Protein AF-I8A957-F1 (afdb_monomer)

Radius of gyration: 18.83 Å; Cα contacts (8 Å, |Δi|>4): 45; chains: 1; bounding box: 37×27×55 Å

Foldseek 3Di:
DLVVCVVVLHANVRSVVVVVVVVVVVVVVVVVVVVPDDDPDDVVVVVVVVVVVVVVVVVVVVVVCVLPVCPPPNVCSVVCVVPVDDDDDDDPSNVVVVVD

Sequence (100 aa):
MVAICRRAGMPAQMAFDHIGGMLLSCYHDWYLALADLPSWGQSVDSEVQQYIRGVQNVVKANLHWSFRSGRYFGEANEEVRKTGIVTVQPQSADVELSIL

pLDDT: mean 93.54, std 7.63, range [52.5, 98.62]

Organism: Aspergillus oryzae (strain 3.042) (NCBI:txid1160506)

Secondary structure (DSSP, 8-state):
-HHHHHHTT--HHHHHHHHHHHHHHHHHHHHHHHHTPPP--HHHHHHHHHHHHHHHHHHHHHHHHHHHSSTTTGGGHHHHHHH--------HHHHHHHH-

InterPro domains:
  IPR008949 Isoprenoid synthase domain superfamily [G3DSA:1.10.600.10] (1-93)
  IPR008949 Isoprenoid synthase domain superfamily [SSF48576] (4-76)

Mean predicted aligned error: 4.24 Å

Structure (mmCIF, N/CA/C/O backbone):
data_AF-I8A957-F1
#
_entry.id   AF-I8A957-F1
#
loop_
_atom_site.group_PDB
_atom_site.id
_atom_site.type_symbol
_atom_site.label_atom_id
_atom_site.label_alt_id
_atom_site.label_comp_id
_atom_site.label_asym_id
_atom_site.label_entity_id
_atom_site.label_seq_id
_atom_site.pdbx_PDB_ins_code
_atom_site.Cartn_x
_atom_site.Cartn_y
_atom_site.Cartn_z
_atom_site.occupancy
_atom_site.B_iso_or_equiv
_atom_site.auth_seq_id
_atom_site.auth_comp_id
_atom_site.auth_asym_id
_atom_site.auth_atom_id
_atom_site.pdbx_PDB_model_num
ATOM 1 N N . MET A 1 1 ? -3.579 -4.335 -10.135 1.00 87.50 1 MET A N 1
ATOM 2 C CA . MET A 1 1 ? -3.837 -2.919 -10.476 1.00 87.50 1 MET A CA 1
ATOM 3 C C . MET A 1 1 ? -2.734 -2.336 -11.352 1.00 87.50 1 MET A C 1
ATOM 5 O O . MET A 1 1 ? -3.063 -1.934 -12.453 1.00 87.50 1 MET A O 1
ATOM 9 N N . VAL A 1 2 ? -1.445 -2.428 -10.984 1.00 94.62 2 VAL A N 1
ATOM 10 C CA . VAL A 1 2 ? -0.329 -1.989 -11.862 1.00 94.62 2 VAL A CA 1
ATOM 11 C C . VAL A 1 2 ? -0.408 -2.614 -13.262 1.00 94.62 2 VAL A C 1
ATOM 13 O O . VAL A 1 2 ? -0.356 -1.908 -14.259 1.00 94.62 2 VAL A O 1
ATOM 16 N N . ALA A 1 3 ? -0.640 -3.929 -13.359 1.00 92.94 3 ALA A N 1
ATOM 17 C CA . ALA A 1 3 ? -0.810 -4.599 -14.653 1.00 92.94 3 ALA A CA 1
ATOM 18 C C . ALA A 1 3 ? -2.004 -4.074 -15.478 1.00 92.94 3 ALA A C 1
ATOM 20 O O . ALA A 1 3 ? -1.957 -4.124 -16.701 1.00 92.94 3 ALA A O 1
ATOM 21 N N . ILE A 1 4 ? -3.063 -3.577 -14.827 1.00 95.44 4 ILE A N 1
ATOM 22 C CA . ILE A 1 4 ? -4.228 -2.988 -15.504 1.00 95.44 4 ILE A CA 1
ATOM 23 C C . ILE A 1 4 ? -3.844 -1.621 -16.073 1.00 95.44 4 ILE A C 1
ATOM 25 O O . ILE A 1 4 ? -4.061 -1.394 -17.257 1.00 95.44 4 ILE A O 1
ATOM 29 N N . CYS A 1 5 ? -3.201 -0.763 -15.274 1.00 95.81 5 CYS A N 1
ATOM 30 C CA . CYS A 1 5 ? -2.678 0.528 -15.733 1.00 95.81 5 CYS A CA 1
ATOM 31 C C . CYS A 1 5 ? -1.733 0.346 -16.926 1.00 95.81 5 CYS A C 1
ATOM 33 O O . CYS A 1 5 ? -1.887 1.010 -17.946 1.00 95.81 5 CYS A O 1
ATOM 35 N N . ARG A 1 6 ? -0.819 -0.627 -16.836 1.00 94.88 6 ARG A N 1
ATOM 36 C CA . ARG A 1 6 ? 0.117 -0.958 -17.916 1.00 94.88 6 ARG A CA 1
ATOM 37 C C . ARG A 1 6 ? -0.595 -1.398 -19.197 1.00 94.88 6 ARG A C 1
ATOM 39 O O . ARG A 1 6 ? -0.339 -0.855 -20.263 1.00 94.88 6 ARG A O 1
ATOM 46 N N . ARG A 1 7 ? -1.583 -2.296 -19.090 1.00 93.38 7 ARG A N 1
ATOM 47 C CA . ARG A 1 7 ? -2.420 -2.715 -20.234 1.00 93.38 7 ARG A CA 1
ATOM 48 C C . ARG A 1 7 ? -3.246 -1.579 -20.841 1.00 93.38 7 ARG A C 1
ATOM 50 O O . ARG A 1 7 ? -3.599 -1.669 -22.009 1.00 93.38 7 ARG A O 1
ATOM 57 N N . ALA A 1 8 ? -3.546 -0.540 -20.068 1.00 93.94 8 ALA A N 1
ATOM 58 C CA . ALA A 1 8 ? -4.215 0.666 -20.543 1.00 93.94 8 ALA A CA 1
ATOM 59 C C . ALA A 1 8 ? -3.251 1.688 -21.185 1.00 93.94 8 ALA A C 1
ATOM 61 O O . ALA A 1 8 ? -3.674 2.795 -21.500 1.00 93.94 8 ALA A O 1
ATOM 62 N N . GLY A 1 9 ? -1.974 1.336 -21.378 1.00 94.19 9 GLY A N 1
ATOM 63 C CA . GLY A 1 9 ? -0.971 2.194 -22.014 1.00 94.19 9 GLY A CA 1
ATOM 64 C C . GLY A 1 9 ? -0.151 3.043 -21.043 1.00 94.19 9 GLY A C 1
ATOM 65 O O . GLY A 1 9 ? 0.599 3.905 -21.483 1.00 94.19 9 GLY A O 1
ATOM 66 N N . MET A 1 10 ? -0.265 2.822 -19.729 1.00 95.94 10 MET A N 1
ATOM 67 C CA . MET A 1 10 ? 0.531 3.564 -18.751 1.00 95.94 10 MET A CA 1
ATOM 68 C C . MET A 1 10 ? 1.950 2.972 -18.622 1.00 95.94 10 MET A C 1
ATOM 70 O O . MET A 1 10 ? 2.079 1.774 -18.341 1.00 95.94 10 MET A O 1
ATOM 74 N N . PRO A 1 11 ? 3.017 3.784 -18.747 1.00 96.31 11 PRO A N 1
ATOM 75 C CA . PRO A 1 11 ? 4.390 3.341 -18.502 1.00 96.31 11 PRO A CA 1
ATOM 76 C C . PRO A 1 11 ? 4.587 2.803 -17.078 1.00 96.31 11 PRO A C 1
ATOM 78 O O . PRO A 1 11 ? 3.836 3.139 -16.162 1.00 96.31 11 PRO A O 1
ATOM 81 N N . ALA A 1 12 ? 5.612 1.974 -16.872 1.00 95.44 12 ALA A N 1
ATOM 82 C CA . ALA A 1 12 ? 5.859 1.232 -15.634 1.00 95.44 12 ALA A CA 1
ATOM 83 C C . ALA A 1 12 ? 5.891 2.145 -14.416 1.00 95.44 12 ALA A C 1
ATOM 85 O O . ALA A 1 12 ? 5.112 1.941 -13.486 1.00 95.44 12 ALA A O 1
ATOM 86 N N . GLN A 1 13 ? 6.763 3.153 -14.451 1.00 95.31 13 GLN A N 1
ATOM 87 C CA . GLN A 1 13 ? 6.960 4.061 -13.329 1.00 95.31 13 GLN A CA 1
ATOM 88 C C . GLN A 1 13 ? 5.656 4.784 -12.984 1.00 95.31 13 GLN A C 1
ATOM 90 O O . GLN A 1 13 ? 5.189 4.690 -11.856 1.00 95.31 13 GLN A O 1
ATOM 95 N N . MET A 1 14 ? 4.988 5.363 -13.987 1.00 96.38 14 MET A N 1
ATOM 96 C CA . MET A 1 14 ? 3.693 6.025 -13.803 1.00 96.38 14 MET A CA 1
ATOM 97 C C . MET A 1 14 ? 2.621 5.087 -13.238 1.00 96.38 14 MET A C 1
ATOM 99 O O . MET A 1 14 ? 1.830 5.495 -12.393 1.00 96.38 14 MET A O 1
ATOM 103 N N . ALA A 1 15 ? 2.590 3.825 -13.673 1.00 97.00 15 ALA A N 1
ATOM 104 C CA . ALA A 1 15 ? 1.653 2.836 -13.155 1.00 97.00 15 ALA A CA 1
ATOM 105 C C . ALA A 1 15 ? 1.923 2.503 -11.684 1.00 97.00 15 ALA A C 1
ATOM 107 O O . ALA A 1 15 ? 0.976 2.389 -10.906 1.00 97.00 15 ALA A O 1
ATOM 108 N N . PHE A 1 16 ? 3.187 2.354 -11.283 1.00 96.38 16 PHE A N 1
ATOM 109 C CA . PHE A 1 16 ? 3.538 2.167 -9.876 1.00 96.38 16 PHE A CA 1
ATOM 110 C C . PHE A 1 16 ? 3.218 3.407 -9.042 1.00 96.38 16 PHE A C 1
ATOM 112 O O . PHE A 1 16 ? 2.600 3.255 -7.991 1.00 96.38 16 PHE A O 1
ATOM 119 N N . ASP A 1 17 ? 3.540 4.606 -9.526 1.00 97.06 17 ASP A N 1
ATOM 120 C CA . ASP A 1 17 ? 3.266 5.868 -8.830 1.00 97.06 17 ASP A CA 1
ATOM 121 C C . ASP A 1 17 ? 1.759 6.087 -8.648 1.00 97.06 17 ASP A C 1
ATOM 123 O O . ASP A 1 17 ? 1.301 6.419 -7.555 1.00 97.06 17 ASP A O 1
ATOM 127 N N . HIS A 1 18 ? 0.964 5.818 -9.688 1.00 97.38 18 HIS A N 1
ATOM 128 C CA . HIS A 1 18 ? -0.492 5.923 -9.632 1.00 97.38 18 HIS A CA 1
ATOM 129 C C . HIS A 1 18 ? -1.090 4.979 -8.581 1.00 97.38 18 HIS A C 1
ATOM 131 O O . HIS A 1 18 ? -1.880 5.404 -7.737 1.00 97.38 18 HIS A O 1
ATOM 137 N N . ILE A 1 19 ? -0.679 3.705 -8.577 1.00 97.25 19 ILE A N 1
ATOM 138 C CA . ILE A 1 19 ? -1.137 2.739 -7.567 1.00 97.25 19 ILE A CA 1
ATOM 139 C C . ILE A 1 19 ? -0.594 3.074 -6.174 1.00 97.25 19 ILE A C 1
ATOM 141 O O . ILE A 1 19 ? -1.302 2.877 -5.187 1.00 97.25 19 ILE A O 1
ATOM 145 N N . GLY A 1 20 ? 0.617 3.624 -6.079 1.00 96.38 20 GLY A N 1
ATOM 146 C CA . GLY A 1 20 ? 1.177 4.162 -4.841 1.00 96.38 20 GLY A CA 1
ATOM 147 C C . GLY A 1 20 ? 0.304 5.274 -4.262 1.00 96.38 20 GLY A C 1
ATOM 148 O O . GLY A 1 20 ? -0.026 5.236 -3.079 1.00 96.38 20 GLY A O 1
ATOM 149 N N . GLY A 1 21 ? -0.163 6.198 -5.106 1.00 98.00 21 GLY A N 1
ATOM 150 C CA . GLY A 1 21 ? -1.129 7.230 -4.728 1.00 98.00 21 GLY A CA 1
ATOM 151 C C . GLY A 1 21 ? -2.436 6.647 -4.189 1.00 98.00 21 GLY A C 1
ATOM 152 O O . GLY A 1 21 ? -2.894 7.056 -3.126 1.00 98.00 21 GLY A O 1
ATOM 153 N N . MET A 1 22 ? -2.995 5.630 -4.853 1.00 97.75 22 MET A N 1
ATOM 154 C CA . MET A 1 22 ? -4.207 4.952 -4.369 1.00 97.75 22 MET A CA 1
ATOM 155 C C . MET A 1 22 ? -3.996 4.281 -3.004 1.00 97.75 22 MET A C 1
ATOM 157 O O . MET A 1 22 ? -4.864 4.366 -2.138 1.00 97.75 22 MET A O 1
ATOM 161 N N . LEU A 1 23 ? -2.841 3.642 -2.784 1.00 96.00 23 LEU A N 1
ATOM 162 C CA . LEU A 1 23 ? -2.497 3.059 -1.483 1.00 96.00 23 LEU A CA 1
ATOM 163 C C . LEU A 1 23 ? -2.389 4.134 -0.393 1.00 96.00 23 LEU A C 1
ATOM 165 O O . LEU A 1 23 ? -2.869 3.913 0.718 1.00 96.00 23 LEU A O 1
ATOM 169 N N . LEU A 1 24 ? -1.802 5.296 -0.700 1.00 96.81 24 LEU A N 1
ATOM 170 C CA . LEU A 1 24 ? -1.740 6.429 0.229 1.00 96.81 24 LEU A CA 1
ATOM 171 C C . LEU A 1 24 ? -3.136 6.951 0.588 1.00 96.81 24 LEU A C 1
ATOM 173 O O . LEU A 1 24 ? -3.391 7.210 1.763 1.00 96.81 24 LEU A O 1
ATOM 177 N N . SER A 1 25 ? -4.057 7.036 -0.377 1.00 98.00 25 SER A N 1
ATOM 178 C CA . SER A 1 25 ? -5.457 7.386 -0.104 1.00 98.00 25 SER A CA 1
ATOM 179 C C . SER A 1 25 ? -6.120 6.385 0.843 1.00 98.00 25 SER A C 1
ATOM 181 O O . SER A 1 25 ? -6.748 6.797 1.811 1.00 98.00 25 SER A O 1
ATOM 183 N N . CYS A 1 26 ? -5.903 5.078 0.661 1.00 96.38 26 CYS A N 1
ATOM 184 C CA . CYS A 1 26 ? -6.429 4.080 1.596 1.00 96.38 26 CYS A CA 1
ATOM 185 C C . CYS A 1 26 ? -5.879 4.250 3.023 1.00 96.38 26 CYS A C 1
ATOM 187 O O . CYS A 1 26 ? -6.619 4.054 3.984 1.00 96.38 26 CYS A O 1
ATOM 189 N N . TYR A 1 27 ? -4.601 4.616 3.185 1.00 95.81 27 TYR A N 1
ATOM 190 C CA . TYR A 1 27 ? -4.051 4.923 4.511 1.00 95.81 27 TYR A CA 1
ATOM 191 C C . TYR A 1 27 ? -4.677 6.178 5.116 1.00 95.81 27 TYR A C 1
ATOM 193 O O . TYR A 1 27 ? -4.971 6.192 6.308 1.00 95.81 27 TYR A O 1
ATOM 201 N N . HIS A 1 28 ? -4.898 7.216 4.312 1.00 97.56 28 HIS A N 1
ATOM 202 C CA . HIS A 1 28 ? -5.589 8.419 4.759 1.00 97.56 28 HIS A CA 1
ATOM 203 C C . HIS A 1 28 ? -7.003 8.094 5.266 1.00 97.56 28 HIS A C 1
ATOM 205 O O . HIS A 1 28 ? -7.339 8.427 6.402 1.00 97.56 28 HIS A O 1
ATOM 211 N N . ASP A 1 29 ? -7.788 7.359 4.478 1.00 97.69 29 ASP A N 1
ATOM 212 C CA . ASP A 1 29 ? -9.148 6.955 4.846 1.00 97.69 29 ASP A CA 1
ATOM 213 C C . ASP A 1 29 ? -9.160 6.060 6.092 1.00 97.69 29 ASP A C 1
ATOM 215 O O . ASP A 1 29 ? -10.025 6.199 6.954 1.00 97.69 29 ASP A O 1
ATOM 219 N N . TRP A 1 30 ? -8.159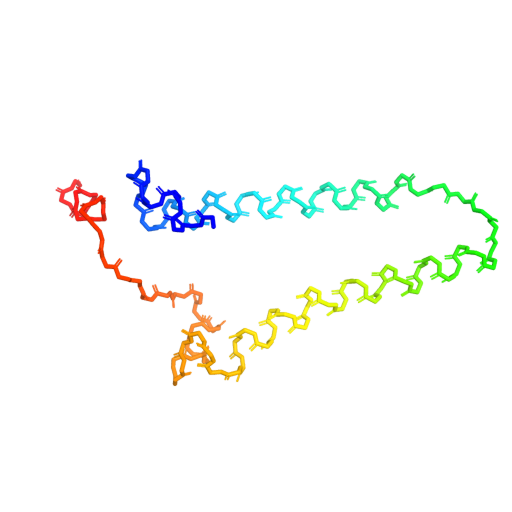 5.185 6.237 1.00 96.56 30 TRP A N 1
ATOM 220 C CA . TRP A 1 30 ? -7.970 4.381 7.443 1.00 96.56 30 TRP A CA 1
ATOM 221 C C . TRP A 1 30 ? -7.787 5.255 8.690 1.00 96.56 30 TRP A C 1
ATOM 223 O O . TRP A 1 30 ? -8.403 4.988 9.720 1.00 96.56 30 TRP A O 1
ATOM 233 N N . TYR A 1 31 ? -6.955 6.300 8.628 1.00 96.75 31 TYR A N 1
ATOM 234 C CA . T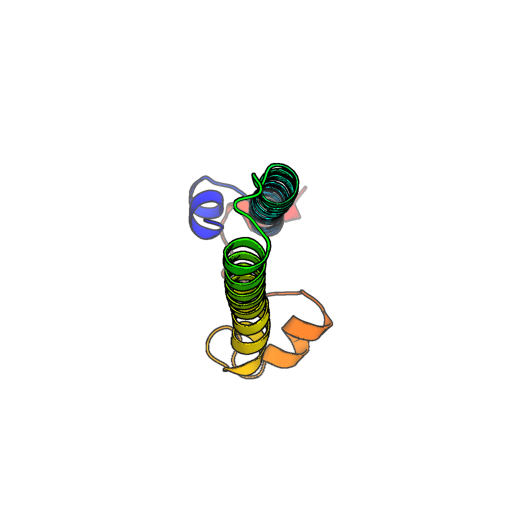YR A 1 31 ? -6.743 7.190 9.773 1.00 96.75 31 TYR A CA 1
ATOM 235 C C . TYR A 1 31 ? -7.993 7.988 10.137 1.00 96.75 31 TYR A C 1
ATOM 237 O O . TYR A 1 31 ? -8.272 8.138 11.326 1.00 96.75 31 TYR A O 1
ATOM 245 N N . LEU A 1 32 ? -8.758 8.447 9.144 1.00 98.19 32 LEU A N 1
ATOM 246 C CA . LEU A 1 32 ? -10.050 9.088 9.387 1.00 98.19 32 LEU A CA 1
ATOM 247 C C . LEU A 1 32 ? -11.029 8.118 10.056 1.00 98.19 32 LEU A C 1
ATOM 249 O O . LEU A 1 32 ? -11.598 8.441 11.093 1.00 98.19 32 LEU A O 1
ATOM 253 N N . ALA A 1 33 ? -11.136 6.890 9.544 1.00 97.38 33 ALA A N 1
ATOM 254 C CA . ALA A 1 33 ? -11.997 5.868 10.132 1.00 97.38 33 ALA A CA 1
ATOM 255 C C . ALA A 1 33 ? -11.610 5.521 11.580 1.00 97.38 33 ALA A C 1
ATOM 257 O O . ALA A 1 33 ? -12.486 5.257 12.399 1.00 97.38 33 ALA A O 1
ATOM 258 N N . LEU A 1 34 ? -10.313 5.529 11.914 1.00 97.00 34 LEU A N 1
ATOM 259 C CA . LEU A 1 34 ? -9.853 5.347 13.293 1.00 97.00 34 LEU A CA 1
ATOM 260 C C . LEU A 1 34 ? -10.211 6.529 14.202 1.00 97.00 34 LEU A C 1
ATOM 262 O O . LEU A 1 34 ? -10.499 6.313 15.378 1.00 97.00 34 LEU A O 1
ATOM 266 N N . ALA A 1 35 ? -10.160 7.756 13.683 1.00 97.00 35 ALA A N 1
ATOM 267 C CA . ALA A 1 35 ? -10.523 8.956 14.434 1.00 97.00 35 ALA A CA 1
ATOM 268 C C . ALA A 1 35 ? -12.036 9.039 14.698 1.00 97.00 35 ALA A C 1
ATOM 270 O O . ALA A 1 35 ? -12.440 9.510 15.758 1.00 97.00 35 ALA A O 1
ATOM 271 N N . ASP A 1 36 ? -12.844 8.519 13.773 1.00 97.62 36 ASP A N 1
ATOM 272 C CA . ASP A 1 36 ? -14.310 8.526 13.835 1.00 97.62 36 ASP A CA 1
ATOM 273 C C . ASP A 1 36 ? -14.906 7.312 14.575 1.00 97.62 36 ASP A C 1
ATOM 275 O O . ASP A 1 36 ? -16.121 7.096 14.552 1.00 97.62 36 ASP A O 1
ATOM 279 N N . LEU A 1 37 ? -14.079 6.496 15.241 1.00 97.69 37 LEU A N 1
ATOM 280 C CA . LEU A 1 37 ? -14.574 5.367 16.028 1.00 97.69 37 LEU A CA 1
ATOM 281 C C . LEU A 1 37 ? -15.490 5.866 17.157 1.00 97.69 37 LEU A C 1
ATOM 283 O O . LEU A 1 37 ? -15.060 6.678 17.983 1.00 97.69 37 LEU A O 1
ATOM 287 N N . PRO A 1 38 ? -16.732 5.362 17.260 1.00 97.31 38 PRO A N 1
ATOM 288 C CA . PRO A 1 38 ? -17.555 5.650 18.422 1.00 97.31 38 PRO A CA 1
ATOM 289 C C . PRO A 1 38 ? -16.986 4.917 19.649 1.00 97.31 38 PRO A C 1
ATOM 291 O O . PRO A 1 38 ? -16.210 3.972 19.525 1.00 97.31 38 PRO A O 1
ATOM 294 N N . SER A 1 39 ? -17.375 5.351 20.847 1.00 96.88 39 SER A N 1
ATOM 295 C CA . SER A 1 39 ? -17.067 4.621 22.080 1.00 96.88 39 SER A CA 1
ATOM 296 C C . SER A 1 39 ? -18.249 3.742 22.464 1.00 96.88 39 SER A C 1
ATOM 298 O O . SER A 1 39 ? -19.406 4.168 22.410 1.00 96.88 39 SER A O 1
ATOM 300 N N . TRP A 1 40 ? -17.941 2.520 22.882 1.00 98.12 40 TRP A N 1
ATOM 301 C CA . TRP A 1 40 ? -18.904 1.537 23.374 1.00 98.12 40 TRP A CA 1
ATOM 302 C C . TRP A 1 40 ? -18.670 1.190 24.852 1.00 98.12 40 TRP A C 1
ATOM 304 O O . TRP A 1 40 ? -19.344 0.319 25.404 1.00 98.12 40 TRP A O 1
ATOM 314 N N . GLY A 1 41 ? -17.732 1.883 25.505 1.00 98.06 41 GLY A N 1
ATOM 315 C CA . GLY A 1 41 ? -17.317 1.637 26.879 1.00 98.06 41 GLY A CA 1
ATOM 316 C C . GLY A 1 41 ? -16.045 0.792 26.964 1.00 98.06 41 GLY A C 1
ATOM 317 O O . GLY A 1 41 ? -15.727 -0.004 26.082 1.00 98.06 41 GLY A O 1
ATOM 318 N N . GLN A 1 42 ? -15.321 0.951 28.075 1.00 97.88 42 GLN A N 1
ATOM 319 C CA . GLN A 1 42 ? -13.924 0.524 28.224 1.00 97.88 42 GLN A CA 1
ATOM 320 C C . GLN A 1 42 ? -13.637 -0.928 27.805 1.00 97.88 42 GLN A C 1
ATOM 322 O O . GLN A 1 42 ? -12.609 -1.184 27.180 1.00 97.88 42 GLN A O 1
ATOM 327 N N . SER A 1 43 ? -14.514 -1.876 28.152 1.00 98.38 43 SER A N 1
ATOM 328 C CA . SER A 1 43 ? -14.305 -3.292 27.821 1.00 98.38 43 SER A CA 1
ATOM 329 C C . SER A 1 43 ? -14.301 -3.525 26.310 1.00 98.38 43 SER A C 1
ATOM 331 O O . SER A 1 43 ? -13.372 -4.132 25.785 1.00 98.38 43 SER A O 1
ATOM 333 N N . VAL A 1 44 ? -15.311 -3.002 25.610 1.00 98.50 44 VAL A N 1
ATOM 334 C CA . VAL A 1 44 ? -15.457 -3.163 24.158 1.00 98.50 44 VAL A CA 1
ATOM 335 C C . VAL A 1 44 ? -14.392 -2.350 23.429 1.00 98.50 44 VAL A C 1
ATOM 337 O O . VAL A 1 44 ? -13.741 -2.864 22.523 1.00 98.50 44 VAL A O 1
ATOM 340 N N . ASP A 1 45 ? -14.136 -1.119 23.874 1.00 98.44 45 ASP A N 1
ATOM 341 C CA . ASP A 1 45 ? -13.117 -0.252 23.279 1.00 98.44 45 ASP A CA 1
ATOM 342 C C . ASP A 1 45 ? -11.725 -0.916 23.333 1.00 98.44 45 ASP A C 1
ATOM 344 O O . ASP A 1 45 ?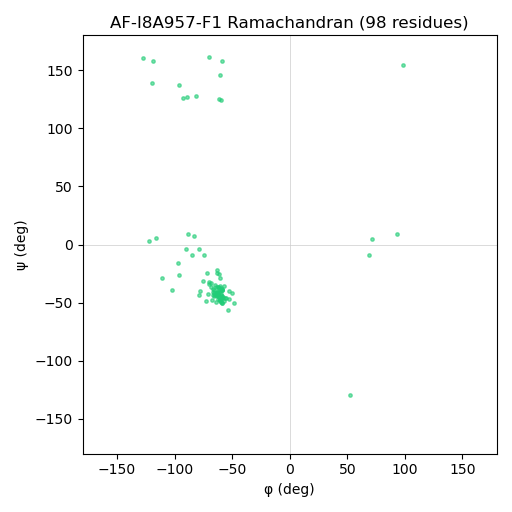 -10.963 -0.860 22.366 1.00 98.44 45 ASP A O 1
ATOM 348 N N . SER A 1 46 ? -11.400 -1.621 24.425 1.00 98.31 46 SER A N 1
ATOM 349 C CA . SER A 1 46 ? -10.144 -2.373 24.557 1.00 98.31 46 SER A CA 1
ATOM 350 C C . SER A 1 46 ? -10.019 -3.508 23.531 1.00 98.31 46 SER A C 1
ATOM 352 O O . SER A 1 46 ? -8.960 -3.669 22.911 1.00 98.31 46 SER A O 1
ATOM 354 N N . GLU A 1 47 ? -11.086 -4.282 23.322 1.00 98.62 47 GLU A N 1
ATOM 355 C CA . GLU A 1 47 ? -11.119 -5.374 22.340 1.00 98.62 47 GLU A CA 1
ATOM 356 C C . GLU A 1 47 ? -11.028 -4.849 20.903 1.00 98.62 47 GLU A C 1
ATOM 358 O O . GLU A 1 47 ? -10.237 -5.357 20.103 1.00 98.62 47 GLU A O 1
ATOM 363 N N . VAL A 1 48 ? -11.755 -3.774 20.588 1.00 98.44 48 VAL A N 1
ATOM 364 C CA . VAL A 1 48 ? -11.700 -3.104 19.280 1.00 98.44 48 VAL A CA 1
ATOM 365 C C . VAL A 1 48 ? -10.277 -2.629 18.981 1.00 98.44 48 VAL A C 1
ATOM 367 O O . VAL A 1 48 ? -9.741 -2.903 17.905 1.00 98.44 48 VAL A O 1
ATOM 370 N N . GLN A 1 49 ? -9.608 -1.994 19.946 1.00 98.00 49 GLN A N 1
ATOM 371 C CA . GLN A 1 49 ? -8.218 -1.563 19.783 1.00 98.00 49 GLN A CA 1
ATOM 372 C C . GLN A 1 49 ? -7.255 -2.745 19.598 1.00 98.00 49 GLN A C 1
ATOM 374 O O . GLN A 1 49 ? -6.295 -2.654 18.827 1.00 98.00 49 GLN A O 1
ATOM 379 N N . GLN A 1 50 ? -7.491 -3.874 20.273 1.00 98.44 50 GLN A N 1
ATOM 380 C CA . GLN A 1 50 ? -6.706 -5.089 20.057 1.00 98.44 50 GLN A CA 1
ATOM 381 C C . GLN A 1 50 ? -6.899 -5.649 18.644 1.00 98.44 50 GLN A C 1
ATOM 383 O O . GLN A 1 50 ? -5.911 -5.998 17.991 1.00 98.44 50 GLN A O 1
ATOM 388 N N . TYR A 1 51 ? -8.137 -5.686 18.156 1.00 98.19 51 TYR A N 1
ATOM 389 C CA . TYR A 1 51 ? -8.452 -6.110 16.797 1.00 98.19 51 TYR A CA 1
ATOM 390 C C . TYR A 1 51 ? -7.777 -5.211 15.750 1.00 98.19 51 TYR A C 1
ATOM 392 O O . TYR A 1 51 ? -7.082 -5.716 14.867 1.00 98.19 51 TYR A O 1
ATOM 400 N N . ILE A 1 52 ? -7.881 -3.886 15.899 1.00 97.94 52 ILE A N 1
ATOM 401 C CA . ILE A 1 52 ? -7.243 -2.900 15.009 1.00 97.94 52 ILE A CA 1
ATOM 402 C C . ILE A 1 52 ? -5.729 -3.122 14.933 1.00 97.94 52 ILE A C 1
ATOM 404 O O . ILE A 1 52 ? -5.171 -3.183 13.835 1.00 97.94 52 ILE A O 1
ATOM 408 N N . ARG A 1 53 ? -5.058 -3.316 16.079 1.00 97.75 53 ARG A N 1
ATOM 409 C CA . ARG A 1 53 ? -3.623 -3.654 16.107 1.00 97.75 53 ARG A CA 1
ATOM 410 C C . ARG A 1 53 ? -3.325 -4.949 15.351 1.00 97.75 53 ARG A C 1
ATOM 412 O O . ARG A 1 53 ? -2.320 -5.033 14.648 1.00 97.75 53 ARG A O 1
ATOM 419 N N . GLY A 1 54 ? -4.194 -5.952 15.470 1.00 98.12 54 GLY A N 1
ATOM 420 C CA . GLY A 1 54 ? -4.110 -7.190 14.696 1.00 98.12 54 GLY A CA 1
ATOM 421 C C . GLY A 1 54 ? -4.126 -6.931 13.188 1.00 98.12 54 GLY A C 1
ATOM 422 O O . GLY A 1 54 ? -3.239 -7.402 12.477 1.00 98.12 54 GLY A O 1
ATOM 423 N N . VAL A 1 55 ? -5.067 -6.118 12.707 1.00 97.12 55 VAL A N 1
ATOM 424 C CA . VAL A 1 55 ? -5.159 -5.764 11.281 1.00 97.12 55 VAL A CA 1
ATOM 425 C C . VAL A 1 55 ? -3.925 -4.982 10.810 1.00 97.12 55 VAL A C 1
ATOM 427 O O . VAL A 1 55 ? -3.356 -5.303 9.767 1.00 97.12 55 VAL A O 1
ATOM 430 N N . GLN A 1 56 ? -3.433 -4.025 11.602 1.00 95.44 56 GLN A N 1
ATOM 431 C CA . GLN A 1 56 ? -2.192 -3.295 11.297 1.00 95.44 56 GLN A CA 1
ATOM 432 C C . GLN A 1 56 ? -0.981 -4.235 11.182 1.00 95.44 56 GLN A C 1
ATOM 434 O O . GLN A 1 56 ? -0.142 -4.086 10.286 1.00 95.44 56 GLN A O 1
ATOM 439 N N . ASN A 1 57 ? -0.905 -5.249 12.047 1.00 97.25 57 ASN A N 1
ATOM 440 C CA . ASN A 1 57 ? 0.151 -6.254 11.986 1.00 97.25 57 ASN A CA 1
ATOM 441 C C . ASN A 1 57 ? 0.083 -7.096 10.707 1.00 97.25 57 ASN A C 1
ATOM 443 O O . ASN A 1 57 ? 1.136 -7.433 10.169 1.00 97.25 57 ASN A O 1
ATOM 447 N N . VAL A 1 58 ? -1.111 -7.394 10.180 1.00 96.75 58 VAL A N 1
ATOM 448 C CA . VAL A 1 58 ? -1.264 -8.112 8.901 1.00 96.75 58 VAL A CA 1
ATOM 449 C C . VAL A 1 58 ? -0.659 -7.311 7.746 1.00 96.75 58 VAL A C 1
ATOM 451 O O . VAL A 1 58 ? 0.079 -7.874 6.935 1.00 96.75 58 VAL A O 1
ATOM 454 N N . VAL A 1 59 ? -0.893 -5.996 7.697 1.00 93.56 59 VAL A N 1
ATOM 455 C CA . VAL A 1 59 ? -0.310 -5.113 6.669 1.00 93.56 59 VAL A CA 1
ATOM 456 C C . VAL A 1 59 ? 1.220 -5.144 6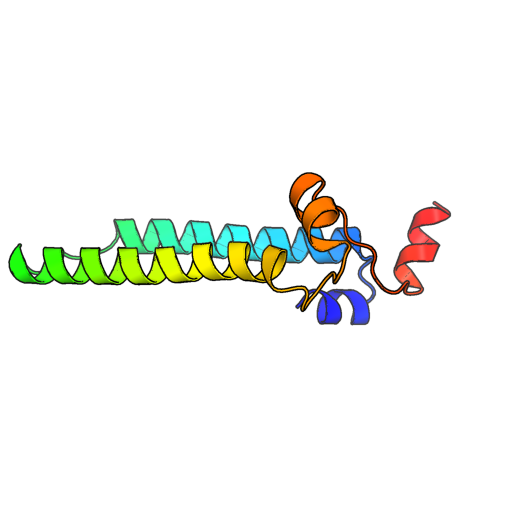.731 1.00 93.56 59 VAL A C 1
ATOM 458 O O . VAL A 1 59 ? 1.891 -5.387 5.724 1.00 93.56 59 VAL A O 1
ATOM 461 N N . LYS A 1 60 ? 1.787 -4.983 7.932 1.00 94.00 60 LYS A N 1
ATOM 462 C CA . LYS A 1 60 ? 3.240 -5.029 8.147 1.00 94.00 60 LYS A CA 1
ATOM 463 C C . LYS A 1 60 ? 3.835 -6.403 7.816 1.00 94.00 60 LYS A C 1
ATOM 465 O O . LYS A 1 60 ? 4.895 -6.486 7.194 1.00 94.00 60 LYS A O 1
ATOM 470 N N . ALA A 1 61 ? 3.159 -7.481 8.208 1.00 96.44 61 ALA A N 1
ATOM 471 C CA . ALA A 1 61 ? 3.587 -8.846 7.928 1.00 96.44 61 ALA A CA 1
ATOM 472 C C . ALA A 1 61 ? 3.620 -9.129 6.422 1.00 96.44 61 ALA A C 1
ATOM 474 O O . ALA A 1 61 ? 4.581 -9.732 5.947 1.00 96.44 61 ALA A O 1
ATOM 475 N N .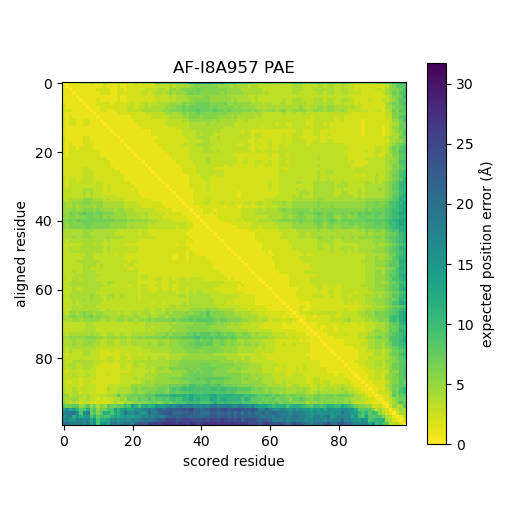 ASN A 1 62 ? 2.632 -8.644 5.664 1.00 94.69 62 ASN A N 1
ATOM 476 C CA . ASN A 1 62 ? 2.595 -8.794 4.211 1.00 94.69 62 ASN A CA 1
ATOM 477 C C . ASN A 1 62 ? 3.806 -8.122 3.539 1.00 94.69 62 ASN A C 1
ATOM 479 O O . ASN A 1 62 ? 4.484 -8.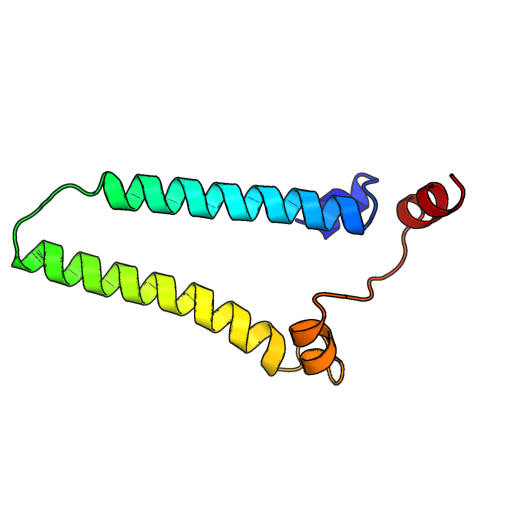753 2.725 1.00 94.69 62 ASN A O 1
ATOM 483 N N . LEU A 1 63 ? 4.151 -6.892 3.943 1.00 91.31 63 LEU A N 1
ATOM 484 C CA . LEU A 1 63 ? 5.348 -6.206 3.441 1.00 91.31 63 LEU A CA 1
ATOM 485 C C . LEU A 1 63 ? 6.622 -7.010 3.727 1.00 91.31 63 LEU A C 1
ATOM 487 O O . LEU A 1 63 ? 7.405 -7.282 2.817 1.00 91.31 63 LEU A O 1
ATOM 491 N N . HIS A 1 64 ? 6.817 -7.451 4.973 1.00 92.81 64 HIS A N 1
ATOM 492 C CA . HIS A 1 64 ? 7.992 -8.247 5.328 1.00 92.81 64 HIS A CA 1
ATOM 493 C C . HIS A 1 64 ? 8.052 -9.575 4.574 1.00 92.81 64 HIS A C 1
ATOM 495 O O . HIS A 1 64 ? 9.116 -9.956 4.095 1.00 92.81 64 HIS A O 1
ATOM 501 N N . TRP A 1 65 ? 6.931 -10.282 4.461 1.00 95.38 65 TRP A N 1
ATOM 502 C CA . TRP A 1 65 ? 6.875 -11.563 3.768 1.00 95.38 65 TRP A CA 1
ATOM 503 C C . TRP A 1 65 ? 7.143 -11.413 2.268 1.00 95.38 65 TRP A C 1
ATOM 505 O O . TRP A 1 65 ? 7.881 -12.219 1.696 1.00 95.38 65 TRP A O 1
ATOM 515 N N . SER A 1 66 ? 6.625 -10.356 1.640 1.00 93.06 66 SER A N 1
ATOM 516 C CA . SER A 1 66 ? 6.831 -10.086 0.214 1.00 93.06 66 SER A CA 1
ATOM 517 C C . SER A 1 66 ? 8.316 -9.932 -0.136 1.00 93.06 66 SER A C 1
ATOM 519 O O . SER A 1 66 ? 8.762 -10.488 -1.136 1.00 93.06 66 SER A O 1
ATOM 521 N N . PHE A 1 67 ? 9.105 -9.289 0.732 1.00 92.06 67 PHE A N 1
ATOM 522 C CA . PHE A 1 67 ? 10.555 -9.138 0.544 1.00 92.06 67 PHE A CA 1
ATOM 523 C C . PHE A 1 67 ? 11.407 -10.260 1.157 1.00 92.06 67 PHE A C 1
ATOM 525 O O . PHE A 1 67 ? 12.617 -10.264 0.970 1.00 92.06 67 PHE A O 1
ATOM 532 N N . ARG A 1 68 ? 10.822 -11.231 1.872 1.00 90.75 68 ARG A N 1
ATOM 533 C CA . ARG A 1 68 ? 11.574 -12.343 2.497 1.00 90.75 68 ARG A CA 1
ATOM 534 C C . ARG A 1 68 ? 11.327 -13.708 1.869 1.00 90.75 68 ARG A C 1
ATOM 536 O O . ARG A 1 68 ? 12.205 -14.554 1.912 1.00 90.75 68 ARG A O 1
ATOM 543 N N . SER A 1 69 ? 10.149 -13.940 1.302 1.00 93.56 69 SER A N 1
ATOM 544 C CA . SER A 1 69 ? 9.711 -15.278 0.877 1.00 93.56 69 SER A CA 1
ATOM 545 C C . SER A 1 69 ? 10.366 -15.812 -0.402 1.00 93.56 69 SER A C 1
ATOM 547 O O . SER A 1 69 ? 10.113 -16.954 -0.768 1.00 93.56 69 SER A O 1
ATOM 549 N N . GLY A 1 70 ? 11.122 -14.992 -1.137 1.00 92.12 70 GLY A N 1
ATOM 550 C CA . GLY A 1 70 ? 11.639 -15.304 -2.476 1.00 92.12 70 GLY A CA 1
ATOM 551 C C . GLY A 1 70 ? 10.573 -15.374 -3.578 1.00 92.12 70 GLY A C 1
ATOM 552 O O . GLY A 1 70 ? 10.917 -15.413 -4.754 1.00 92.12 70 GLY A O 1
ATOM 553 N N . ARG A 1 71 ? 9.275 -15.340 -3.236 1.00 94.88 71 ARG A N 1
ATOM 554 C CA . ARG A 1 71 ? 8.174 -15.553 -4.191 1.00 94.88 71 ARG A CA 1
ATOM 555 C C . ARG A 1 71 ? 8.156 -14.548 -5.345 1.00 94.88 71 ARG A C 1
ATOM 557 O O . ARG A 1 71 ? 7.769 -14.920 -6.447 1.00 94.88 71 ARG A O 1
ATOM 564 N N . TYR A 1 72 ? 8.494 -13.287 -5.077 1.00 93.19 72 TYR A N 1
ATOM 565 C CA . TYR A 1 72 ? 8.333 -12.200 -6.048 1.00 93.19 72 TYR A CA 1
ATOM 566 C C . TYR A 1 72 ? 9.637 -11.791 -6.728 1.00 93.19 72 TYR A C 1
ATOM 568 O O . TYR A 1 72 ? 9.614 -11.534 -7.928 1.00 93.19 72 TYR A O 1
ATOM 576 N N . PHE A 1 73 ? 10.758 -11.749 -5.998 1.00 93.38 73 PHE A N 1
ATOM 577 C CA . PHE A 1 73 ? 12.036 -11.288 -6.553 1.00 93.38 73 PHE A CA 1
ATOM 578 C C . PHE A 1 73 ? 13.164 -12.324 -6.450 1.00 93.38 73 PHE A C 1
ATOM 580 O O . PHE A 1 73 ? 14.284 -12.031 -6.859 1.00 93.38 73 PHE A O 1
ATOM 587 N N . GLY A 1 74 ? 12.896 -13.537 -5.949 1.00 93.62 74 GLY A N 1
ATOM 588 C CA . GLY A 1 74 ? 13.913 -14.583 -5.802 1.00 93.62 74 GLY A CA 1
ATOM 589 C C . GLY A 1 74 ? 15.139 -14.081 -5.035 1.00 93.62 74 GLY A C 1
ATOM 590 O O . GLY A 1 74 ? 15.004 -13.444 -3.989 1.00 93.62 74 GLY A O 1
ATOM 591 N N . GLU A 1 75 ? 16.325 -14.308 -5.600 1.00 93.94 75 GLU A N 1
ATOM 592 C CA . GLU A 1 75 ? 17.611 -13.842 -5.057 1.00 93.94 75 GLU A CA 1
ATOM 593 C C . GLU A 1 75 ? 17.732 -12.307 -4.990 1.00 93.94 75 GLU A C 1
ATOM 595 O O . GLU A 1 75 ? 18.493 -11.777 -4.184 1.00 93.94 75 GLU A O 1
ATOM 600 N N . ALA A 1 76 ? 16.955 -11.561 -5.786 1.00 93.94 76 ALA A N 1
ATOM 601 C CA . ALA A 1 76 ? 16.985 -10.097 -5.784 1.00 93.94 76 ALA A CA 1
ATOM 602 C C . ALA A 1 76 ? 16.205 -9.469 -4.612 1.00 93.94 76 ALA A C 1
ATOM 604 O O . ALA A 1 76 ? 16.219 -8.251 -4.452 1.00 93.94 76 ALA A O 1
ATOM 605 N N . ASN A 1 77 ? 15.534 -10.267 -3.775 1.00 93.50 77 ASN A N 1
ATOM 606 C CA . ASN A 1 77 ? 14.666 -9.799 -2.690 1.00 93.50 77 ASN A CA 1
ATOM 607 C C . ASN A 1 77 ? 15.297 -8.719 -1.791 1.00 93.50 77 ASN A C 1
ATOM 609 O O . ASN A 1 77 ? 14.677 -7.682 -1.549 1.00 93.50 77 ASN A O 1
ATOM 613 N N . GLU A 1 78 ? 16.517 -8.945 -1.293 1.00 92.62 78 GLU A N 1
ATOM 614 C CA . GL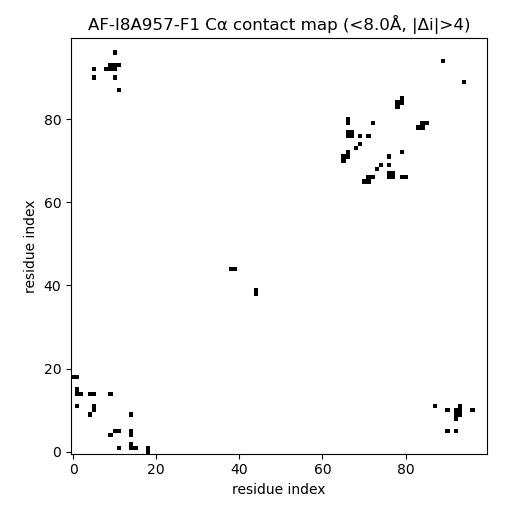U A 1 78 ? 17.181 -7.986 -0.400 1.00 92.62 78 GLU A CA 1
ATOM 615 C C . GLU A 1 78 ? 17.618 -6.710 -1.123 1.00 92.62 78 GLU A C 1
ATOM 617 O O . GLU A 1 78 ? 17.563 -5.632 -0.531 1.00 92.62 78 GLU A O 1
ATOM 622 N N . GLU A 1 79 ? 18.009 -6.812 -2.392 1.00 95.31 79 GLU A N 1
ATOM 623 C CA . GLU A 1 79 ? 18.382 -5.654 -3.204 1.00 95.31 79 GLU A CA 1
ATOM 624 C C . GLU A 1 79 ? 17.161 -4.772 -3.479 1.00 95.31 79 GLU A C 1
ATOM 626 O O . GLU A 1 79 ? 17.181 -3.571 -3.205 1.00 95.31 79 GLU A O 1
ATOM 631 N N . VAL A 1 80 ? 16.051 -5.382 -3.906 1.00 95.56 80 VAL A N 1
ATOM 632 C CA . VAL A 1 80 ? 14.780 -4.679 -4.123 1.00 95.56 80 VAL A CA 1
ATOM 633 C C . VAL A 1 80 ? 14.292 -4.037 -2.823 1.00 95.56 80 VAL A C 1
ATOM 635 O O . VAL A 1 80 ? 13.864 -2.887 -2.825 1.00 95.56 80 VAL A O 1
ATOM 638 N N . ARG A 1 81 ? 14.381 -4.735 -1.683 1.00 93.88 81 ARG A N 1
ATOM 639 C CA . ARG A 1 81 ? 13.957 -4.189 -0.383 1.00 93.88 81 ARG A CA 1
ATOM 640 C C . ARG A 1 81 ? 14.763 -2.952 0.025 1.00 93.88 81 ARG A C 1
ATOM 642 O O . ARG A 1 81 ? 14.216 -2.063 0.672 1.00 93.88 81 ARG A O 1
ATOM 649 N N . LYS A 1 82 ? 16.064 -2.923 -0.277 1.00 95.00 82 LYS A N 1
ATOM 650 C CA . LYS A 1 82 ? 16.959 -1.810 0.080 1.00 95.00 82 LYS A CA 1
ATOM 651 C C . LYS A 1 82 ? 16.797 -0.612 -0.848 1.00 95.00 82 LYS A C 1
ATOM 653 O O . LYS A 1 82 ? 16.855 0.516 -0.373 1.00 95.00 82 LYS A O 1
ATOM 658 N N . THR A 1 83 ? 16.624 -0.860 -2.141 1.00 95.94 83 THR A N 1
ATOM 659 C CA . THR A 1 83 ? 16.628 0.189 -3.171 1.00 95.94 83 THR A CA 1
ATOM 660 C C . THR A 1 83 ? 15.234 0.671 -3.552 1.00 95.94 83 THR A C 1
ATOM 662 O O . THR A 1 83 ? 15.084 1.794 -4.018 1.00 95.94 83 THR A O 1
ATOM 665 N N . GLY A 1 84 ? 14.214 -0.173 -3.384 1.00 92.31 84 GLY A N 1
ATOM 666 C CA . GLY A 1 84 ? 12.878 0.049 -3.934 1.00 92.31 84 GLY A CA 1
ATOM 667 C C . GLY A 1 84 ? 12.798 -0.126 -5.456 1.00 92.31 84 GLY A C 1
ATOM 668 O O . GLY A 1 84 ? 11.740 0.117 -6.032 1.00 92.31 84 GLY A O 1
ATOM 669 N N . ILE A 1 85 ? 13.881 -0.548 -6.117 1.00 94.81 85 ILE A N 1
ATOM 670 C CA . ILE A 1 85 ? 13.950 -0.667 -7.575 1.00 94.81 85 ILE A CA 1
ATOM 671 C C . ILE A 1 85 ? 13.561 -2.086 -7.985 1.00 94.81 85 ILE A C 1
ATOM 673 O O . ILE A 1 85 ? 14.146 -3.062 -7.521 1.00 94.81 85 ILE A O 1
ATOM 677 N N . VAL A 1 86 ? 12.587 -2.203 -8.890 1.00 93.12 86 VAL A N 1
ATOM 678 C CA . VAL A 1 86 ? 12.134 -3.479 -9.461 1.00 93.12 86 VAL A CA 1
ATOM 679 C C . VAL A 1 86 ? 12.334 -3.494 -10.970 1.00 93.12 86 VAL A C 1
ATOM 681 O O . VAL A 1 86 ? 12.031 -2.523 -11.658 1.00 93.12 86 VAL A O 1
ATOM 684 N N . THR A 1 87 ? 12.795 -4.625 -11.505 1.00 91.69 87 THR A N 1
ATOM 685 C CA . THR A 1 87 ? 12.783 -4.861 -12.954 1.00 91.69 87 THR A CA 1
ATOM 686 C C . THR A 1 87 ? 11.460 -5.504 -13.336 1.00 91.69 87 THR A C 1
ATOM 688 O O . THR A 1 87 ? 11.071 -6.526 -12.770 1.00 91.69 87 THR A O 1
ATOM 691 N N . VAL A 1 88 ? 10.762 -4.914 -14.302 1.00 92.06 88 VAL A N 1
ATOM 692 C CA . VAL A 1 88 ? 9.502 -5.443 -14.832 1.00 92.06 88 VAL A CA 1
ATOM 693 C C . VAL A 1 88 ? 9.634 -5.756 -16.313 1.00 92.06 88 VAL A C 1
ATOM 695 O O . VAL A 1 88 ? 10.491 -5.209 -17.000 1.00 92.06 88 VAL A O 1
ATOM 698 N N . GLN A 1 89 ? 8.769 -6.637 -16.815 1.00 90.62 89 GLN A N 1
ATOM 699 C CA . GLN A 1 89 ? 8.712 -6.936 -18.241 1.00 90.62 89 GLN A CA 1
ATOM 700 C C . GLN A 1 89 ? 8.399 -5.653 -19.0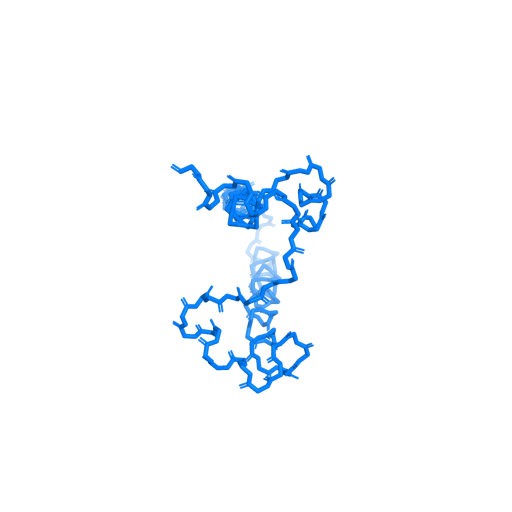35 1.00 90.62 89 GLN A C 1
ATOM 702 O O . GLN A 1 89 ? 7.355 -5.049 -18.757 1.00 90.62 89 GLN A O 1
ATOM 707 N N . PRO A 1 90 ? 9.235 -5.263 -20.018 1.00 91.25 90 PRO A N 1
ATOM 708 C CA . PRO A 1 90 ? 9.001 -4.076 -20.836 1.00 91.25 90 PRO A CA 1
ATOM 709 C C . PRO A 1 90 ? 7.687 -4.150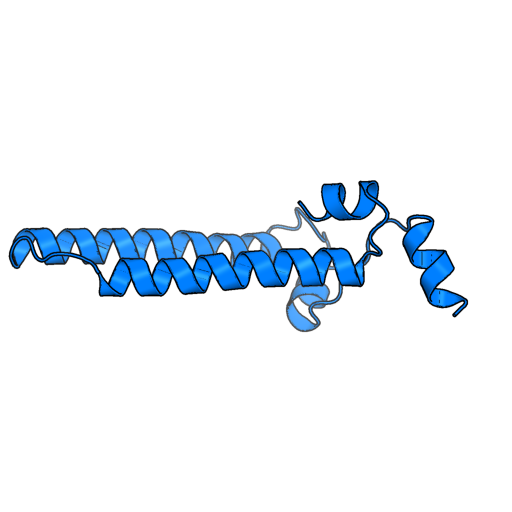 -21.620 1.00 91.25 90 PRO A C 1
ATOM 711 O O . PRO A 1 90 ? 7.274 -5.222 -22.068 1.00 91.25 90 PRO A O 1
ATOM 714 N N . GLN A 1 91 ? 7.046 -3.001 -21.807 1.00 90.25 91 GLN A N 1
ATOM 715 C CA . GLN A 1 91 ? 5.912 -2.801 -22.710 1.00 90.25 91 GLN A CA 1
ATOM 716 C C . GLN A 1 91 ? 6.194 -1.628 -23.651 1.00 90.25 91 GLN A C 1
ATOM 718 O O . GLN A 1 91 ? 7.032 -0.784 -23.345 1.00 90.25 91 GLN A O 1
ATOM 723 N N . SER A 1 92 ? 5.485 -1.548 -24.781 1.00 89.06 92 SER A N 1
ATOM 724 C CA . SER A 1 92 ? 5.705 -0.500 -25.793 1.00 89.06 92 SER A CA 1
ATOM 725 C C . SER A 1 92 ? 5.657 0.917 -25.206 1.00 89.06 92 SER A C 1
ATOM 727 O O . SER A 1 92 ? 6.515 1.736 -25.519 1.00 89.06 92 SER A O 1
ATOM 729 N N . ALA A 1 93 ? 4.731 1.161 -24.271 1.00 88.38 93 ALA A N 1
ATOM 730 C CA . ALA A 1 93 ? 4.589 2.438 -23.570 1.00 88.38 93 ALA A CA 1
ATOM 731 C C . ALA A 1 93 ? 5.827 2.838 -22.739 1.00 88.38 93 ALA A C 1
ATOM 733 O O . ALA A 1 93 ? 6.048 4.020 -22.502 1.00 88.38 93 ALA A O 1
ATOM 734 N N . ASP A 1 94 ? 6.648 1.878 -22.294 1.00 87.88 94 ASP A N 1
ATOM 735 C CA . ASP A 1 94 ? 7.884 2.178 -21.558 1.00 87.88 94 ASP A CA 1
ATOM 736 C C . ASP A 1 94 ? 8.989 2.692 -22.496 1.00 87.88 94 ASP A C 1
ATOM 738 O O . ASP A 1 94 ? 9.827 3.491 -22.087 1.00 87.88 94 ASP A O 1
ATOM 742 N N . VAL A 1 95 ? 8.992 2.233 -23.753 1.00 79.94 95 VAL A N 1
ATOM 743 C CA . VAL A 1 95 ? 10.023 2.556 -24.751 1.00 79.94 95 VAL A CA 1
ATOM 744 C C . VAL A 1 95 ? 9.788 3.941 -25.351 1.00 79.94 95 VAL A C 1
ATOM 746 O O . VAL A 1 95 ? 10.727 4.724 -25.466 1.00 79.94 95 VAL A O 1
ATOM 749 N N . GLU A 1 96 ? 8.540 4.275 -25.681 1.00 72.69 96 GLU A N 1
ATOM 750 C CA . GLU A 1 96 ? 8.170 5.597 -26.211 1.00 72.69 96 GLU A CA 1
ATOM 751 C C . GLU A 1 96 ? 8.565 6.741 -25.264 1.00 72.69 96 GLU A C 1
ATOM 753 O O . GLU A 1 96 ? 9.017 7.787 -25.722 1.00 72.69 96 GLU A O 1
ATOM 758 N N . LEU A 1 97 ? 8.483 6.520 -23.947 1.00 67.75 97 LEU A N 1
ATOM 759 C CA . LEU A 1 97 ? 8.881 7.509 -22.943 1.00 67.75 97 LEU A CA 1
ATOM 760 C C . LEU A 1 97 ? 10.405 7.711 -22.858 1.00 67.75 97 LEU A C 1
ATOM 762 O O . LEU A 1 97 ? 10.852 8.756 -22.414 1.00 67.75 97 LEU A O 1
ATOM 766 N N . SER A 1 98 ? 11.204 6.717 -23.253 1.00 63.66 98 SER A N 1
ATOM 767 C CA . SER A 1 98 ? 12.675 6.784 -23.185 1.00 63.66 98 SER A CA 1
ATOM 768 C C . SER A 1 98 ? 13.331 7.460 -24.395 1.00 63.66 98 SER A C 1
ATOM 770 O O . SER A 1 98 ? 14.538 7.688 -24.389 1.00 63.66 98 SER A O 1
ATOM 772 N N . ILE A 1 99 ? 12.545 7.744 -25.438 1.00 61.47 99 ILE A N 1
ATOM 773 C CA . ILE A 1 99 ? 12.988 8.401 -26.678 1.00 61.47 99 ILE A CA 1
ATOM 774 C C . ILE A 1 99 ? 12.690 9.916 -26.645 1.00 61.47 99 ILE A C 1
ATOM 776 O O . ILE A 1 99 ? 13.249 10.668 -27.445 1.00 61.47 99 ILE A O 1
ATOM 780 N N . LEU A 1 100 ? 11.832 10.357 -25.720 1.00 52.50 100 LEU A N 1
ATOM 781 C CA . LEU A 1 100 ? 11.502 11.758 -25.441 1.00 52.50 100 LEU A CA 1
ATOM 782 C C . LEU A 1 100 ? 12.430 12.338 -24.367 1.00 52.50 100 LEU A C 1
ATOM 784 O O . LEU A 1 100 ? 12.766 13.536 -24.499 1.00 52.50 100 LEU A O 1
#

Solvent-accessible surface area (backbone atoms only — not comparable to full-atom values): 5845 Å² total; per-residue (Å²): 106,49,69,54,38,38,75,74,59,36,28,65,68,60,18,49,52,53,51,49,51,53,53,51,49,54,54,51,53,49,54,51,55,62,71,67,58,80,86,78,49,73,73,54,46,52,52,52,52,53,51,51,52,50,55,54,48,51,57,54,46,50,57,54,44,56,46,63,67,37,83,78,48,42,91,46,19,65,58,30,67,73,68,72,60,77,92,72,88,86,49,75,47,47,54,62,62,75,76,110